Protein AF-A0A7C6B043-F1 (afdb_monomer_lite)

Structure (mmCIF, N/CA/C/O backbone):
data_AF-A0A7C6B043-F1
#
_entry.id   AF-A0A7C6B043-F1
#
loop_
_atom_site.group_PDB
_atom_site.id
_atom_site.type_symbol
_atom_site.label_atom_id
_atom_site.label_alt_id
_atom_site.label_comp_id
_atom_site.label_asym_id
_atom_site.label_entity_id
_atom_site.label_seq_id
_ato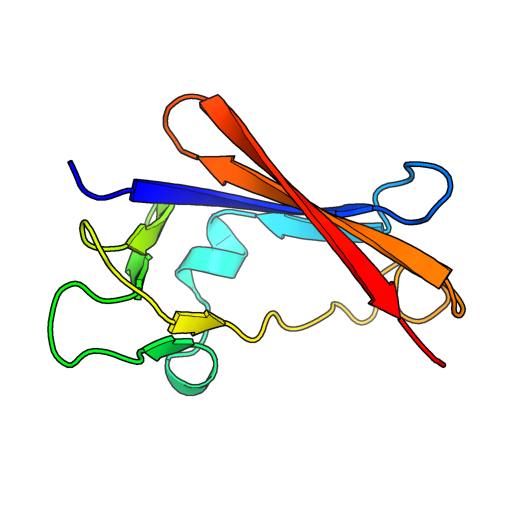m_site.pdbx_PDB_ins_code
_atom_site.Cartn_x
_atom_site.Cartn_y
_atom_site.Cartn_z
_atom_site.occupancy
_atom_site.B_iso_or_equiv
_atom_site.auth_seq_id
_atom_site.auth_comp_id
_atom_site.auth_asym_id
_atom_site.auth_atom_id
_atom_site.pdbx_PDB_model_num
ATOM 1 N N . VAL A 1 1 ? -0.727 3.275 18.789 1.00 60.19 1 VAL A N 1
ATOM 2 C CA . VAL A 1 1 ? -1.646 4.020 17.893 1.00 60.19 1 VAL A CA 1
ATOM 3 C C . VAL A 1 1 ? -1.816 3.197 16.624 1.00 60.19 1 VAL A C 1
ATOM 5 O O . VAL A 1 1 ? -0.810 2.634 16.198 1.00 60.19 1 VAL A O 1
ATOM 8 N N . PRO A 1 2 ? -3.033 3.058 16.071 1.00 72.25 2 PRO A N 1
ATOM 9 C CA . PRO A 1 2 ? -3.252 2.404 14.780 1.00 72.25 2 PRO A CA 1
ATOM 10 C C . PRO A 1 2 ? -2.344 2.996 13.697 1.00 72.25 2 PRO A C 1
ATOM 12 O O . PRO A 1 2 ? -2.099 4.205 13.686 1.00 72.25 2 PRO A O 1
ATOM 15 N N . ALA A 1 3 ? -1.830 2.155 12.804 1.00 85.25 3 ALA A N 1
ATOM 16 C CA . ALA A 1 3 ? -1.044 2.626 11.671 1.00 85.25 3 ALA A CA 1
ATOM 17 C C . ALA A 1 3 ? -1.989 3.102 10.562 1.00 85.25 3 ALA A C 1
ATOM 19 O O . ALA A 1 3 ? -2.982 2.435 10.282 1.00 85.25 3 ALA A O 1
ATOM 20 N N . HIS A 1 4 ? -1.665 4.228 9.926 1.00 94.75 4 HIS A N 1
ATOM 21 C CA . HIS A 1 4 ? -2.346 4.680 8.713 1.00 94.75 4 HIS A CA 1
ATOM 22 C C . HIS A 1 4 ? -1.360 4.642 7.556 1.00 94.75 4 HIS A C 1
ATOM 24 O O . HIS A 1 4 ? -0.300 5.267 7.638 1.00 94.75 4 HIS A O 1
ATOM 30 N N . ILE A 1 5 ? -1.711 3.905 6.508 1.00 95.75 5 ILE A N 1
ATOM 31 C CA . ILE A 1 5 ? -0.990 3.830 5.241 1.00 95.75 5 ILE A CA 1
ATOM 32 C C . ILE A 1 5 ? -1.672 4.800 4.284 1.00 95.75 5 ILE A C 1
ATOM 34 O O . ILE A 1 5 ? -2.861 4.656 4.006 1.00 95.75 5 ILE A O 1
ATOM 38 N N . ILE A 1 6 ? -0.907 5.774 3.796 1.00 97.19 6 ILE A N 1
ATOM 39 C CA . ILE A 1 6 ? -1.418 6.884 2.980 1.00 97.19 6 ILE A CA 1
ATOM 40 C C . ILE A 1 6 ? -0.932 6.840 1.532 1.00 97.19 6 ILE A C 1
ATOM 42 O O . ILE A 1 6 ? -1.422 7.581 0.685 1.00 97.19 6 ILE A O 1
ATOM 46 N N . SER A 1 7 ? 0.061 5.999 1.238 1.00 97.50 7 SER A N 1
ATOM 47 C CA . SER A 1 7 ? 0.490 5.716 -0.127 1.00 97.50 7 SER A CA 1
ATOM 48 C C . SER A 1 7 ? 1.234 4.387 -0.181 1.00 97.50 7 SER A C 1
ATOM 50 O O . SER A 1 7 ? 2.033 4.077 0.705 1.00 97.50 7 SER A O 1
ATOM 52 N N . VAL A 1 8 ? 0.992 3.627 -1.244 1.00 97.62 8 VAL A N 1
ATOM 53 C CA . VAL A 1 8 ? 1.806 2.482 -1.645 1.00 97.62 8 VAL A CA 1
ATOM 54 C C . VAL A 1 8 ? 2.338 2.752 -3.049 1.00 97.62 8 VAL A C 1
ATOM 56 O O . VAL A 1 8 ? 1.611 3.246 -3.907 1.00 97.62 8 VAL A O 1
ATOM 59 N N . ARG A 1 9 ? 3.614 2.466 -3.294 1.00 97.50 9 ARG A N 1
ATOM 60 C CA . ARG A 1 9 ? 4.254 2.635 -4.603 1.00 97.50 9 ARG A CA 1
ATOM 61 C C . ARG A 1 9 ? 4.959 1.354 -4.992 1.00 97.50 9 ARG A C 1
ATOM 63 O O . ARG A 1 9 ? 5.637 0.761 -4.157 1.00 97.50 9 ARG A O 1
ATOM 70 N N . LEU A 1 10 ? 4.842 0.969 -6.254 1.00 96.56 10 LEU A N 1
ATOM 71 C CA . LEU A 1 10 ? 5.624 -0.115 -6.830 1.00 96.56 10 LEU A CA 1
ATOM 72 C C . LEU A 1 10 ? 6.742 0.480 -7.679 1.00 96.56 10 LEU A C 1
ATOM 74 O O . LEU A 1 10 ? 6.492 1.289 -8.575 1.00 96.56 10 LEU A O 1
ATOM 78 N N . LEU A 1 11 ? 7.977 0.090 -7.387 1.00 96.00 11 LEU A N 1
ATOM 79 C CA . LEU A 1 11 ? 9.163 0.483 -8.132 1.00 96.00 11 LEU A CA 1
ATOM 80 C C . LEU A 1 11 ? 9.720 -0.741 -8.852 1.00 96.00 11 LEU A C 1
ATOM 82 O O . LEU A 1 11 ? 9.788 -1.821 -8.265 1.00 96.00 11 LEU A O 1
ATOM 86 N N . ASN A 1 12 ? 10.135 -0.572 -10.105 1.00 93.88 12 ASN A N 1
ATOM 87 C CA . ASN A 1 12 ? 10.864 -1.610 -10.831 1.00 93.88 12 ASN A CA 1
ATOM 88 C C . ASN A 1 12 ? 12.350 -1.651 -10.426 1.00 93.88 12 ASN A C 1
ATOM 90 O O . ASN A 1 12 ? 12.822 -0.832 -9.634 1.00 93.88 12 ASN A O 1
ATOM 94 N N . TYR A 1 13 ? 13.108 -2.570 -11.026 1.00 90.50 13 TYR A N 1
ATOM 95 C CA . TYR A 1 13 ? 14.540 -2.756 -10.767 1.00 90.50 13 TYR A CA 1
ATOM 96 C C . TYR A 1 13 ? 15.404 -1.505 -11.009 1.00 90.50 13 TYR A C 1
ATOM 98 O O . TYR A 1 13 ? 16.474 -1.373 -10.420 1.00 90.50 13 TYR A O 1
ATOM 106 N N . ALA A 1 14 ? 14.950 -0.576 -11.857 1.00 91.25 14 ALA A N 1
ATOM 107 C CA . ALA A 1 14 ? 15.637 0.684 -12.135 1.00 91.25 14 ALA A CA 1
ATOM 108 C C . ALA A 1 14 ? 15.290 1.791 -11.119 1.00 91.25 14 ALA A C 1
ATOM 110 O O . ALA A 1 14 ? 15.719 2.932 -11.281 1.00 91.25 14 ALA A O 1
ATOM 111 N N . GLY A 1 15 ? 14.474 1.490 -10.101 1.00 92.69 15 GLY A N 1
ATOM 112 C CA . GLY A 1 15 ? 13.965 2.471 -9.142 1.00 92.69 15 GLY A CA 1
ATOM 113 C C . GLY A 1 15 ? 12.886 3.392 -9.720 1.00 92.69 15 GLY A C 1
ATOM 114 O O . GLY A 1 15 ? 12.494 4.364 -9.075 1.00 92.69 15 GLY A O 1
ATOM 115 N N . LYS A 1 16 ? 12.380 3.108 -10.928 1.00 93.94 16 LYS A N 1
ATOM 116 C CA . LYS A 1 16 ? 11.284 3.870 -11.530 1.00 93.94 16 LYS A CA 1
ATOM 117 C C . LYS A 1 16 ? 9.972 3.446 -10.880 1.00 93.94 16 LYS A C 1
ATOM 119 O O . LYS A 1 16 ? 9.663 2.258 -10.836 1.00 93.94 16 LYS A O 1
ATOM 124 N N . VAL A 1 17 ? 9.179 4.420 -10.438 1.00 95.50 17 VAL A N 1
ATOM 125 C CA . VAL A 1 17 ? 7.797 4.184 -10.004 1.00 95.50 17 VAL A CA 1
ATOM 126 C C . VAL A 1 17 ? 6.976 3.736 -11.212 1.00 95.50 17 VAL A C 1
ATOM 128 O O . VAL A 1 17 ? 6.886 4.456 -12.209 1.00 95.50 17 VAL A O 1
ATOM 131 N N . VAL A 1 18 ? 6.415 2.535 -11.127 1.00 95.19 18 VAL A N 1
ATOM 132 C CA . VAL A 1 18 ? 5.599 1.923 -12.183 1.00 95.19 18 VAL A CA 1
ATOM 133 C C . VAL A 1 18 ? 4.119 1.854 -11.822 1.00 95.19 18 VAL A C 1
ATOM 135 O O . VAL A 1 18 ? 3.303 1.767 -12.730 1.00 95.19 18 VAL A O 1
ATOM 138 N N . GLU A 1 19 ? 3.782 1.945 -10.533 1.00 95.88 19 GLU A N 1
ATOM 139 C CA . GLU A 1 19 ? 2.407 2.018 -10.033 1.00 95.88 19 GLU A CA 1
ATOM 140 C C . GLU A 1 19 ? 2.353 2.812 -8.720 1.00 95.88 19 GLU A C 1
ATOM 142 O O . GLU A 1 19 ? 3.302 2.782 -7.923 1.00 95.88 19 GLU A O 1
ATOM 147 N N . VAL A 1 20 ? 1.241 3.514 -8.491 1.00 96.75 20 VAL A N 1
ATOM 148 C CA . VAL A 1 20 ? 0.965 4.246 -7.252 1.00 96.75 20 VAL A CA 1
ATOM 149 C C . VAL A 1 20 ? -0.478 4.010 -6.827 1.00 96.75 20 VAL A C 1
ATOM 151 O O . VAL A 1 20 ? -1.407 4.272 -7.580 1.00 96.75 20 VAL A O 1
ATOM 154 N N . TRP A 1 21 ? -0.643 3.614 -5.568 1.00 97.12 21 TRP A N 1
ATOM 155 C CA . TRP A 1 21 ? -1.914 3.644 -4.858 1.00 97.12 21 TRP A CA 1
ATOM 156 C C . TRP A 1 21 ? -1.864 4.763 -3.825 1.00 97.12 21 TRP A C 1
ATOM 158 O O . TRP A 1 21 ? -1.176 4.655 -2.804 1.00 97.12 21 TRP A O 1
ATOM 168 N N . ASP A 1 22 ? -2.535 5.872 -4.110 1.00 96.00 22 ASP A N 1
ATOM 169 C CA . ASP A 1 22 ? -2.639 6.996 -3.184 1.00 96.00 22 ASP A CA 1
ATOM 170 C C . ASP A 1 22 ? -3.704 6.758 -2.096 1.00 96.00 22 ASP A C 1
ATOM 172 O O . ASP A 1 22 ? -4.467 5.790 -2.128 1.00 96.00 22 ASP A O 1
ATOM 176 N N . GLY A 1 23 ? -3.768 7.649 -1.103 1.00 95.50 23 GLY A N 1
ATOM 177 C CA . GLY A 1 23 ? -4.735 7.548 -0.008 1.00 95.50 23 GLY A CA 1
ATOM 178 C C . GLY A 1 23 ? -6.193 7.526 -0.480 1.00 95.50 23 GLY A C 1
ATOM 179 O O . GLY A 1 23 ? -7.034 6.888 0.152 1.00 95.50 23 GLY A O 1
ATOM 180 N N . LYS A 1 24 ? -6.514 8.143 -1.625 1.00 95.19 24 LYS A N 1
ATOM 181 C CA . LYS A 1 24 ? -7.865 8.103 -2.193 1.00 95.19 24 LYS A CA 1
ATOM 182 C C . LYS A 1 24 ? -8.176 6.713 -2.746 1.00 95.19 24 LYS A C 1
ATOM 184 O O . LYS A 1 24 ? -9.233 6.173 -2.446 1.00 95.19 24 LYS A O 1
ATOM 189 N N . GLN A 1 25 ? -7.275 6.106 -3.509 1.00 95.94 25 GLN A N 1
ATOM 190 C CA . GLN A 1 25 ? -7.467 4.746 -4.020 1.00 95.94 25 GLN A CA 1
ATOM 191 C C . GLN A 1 25 ? -7.531 3.729 -2.874 1.00 95.94 25 GLN A C 1
ATOM 193 O O . GLN A 1 25 ? -8.413 2.875 -2.846 1.00 95.94 25 GLN A O 1
ATOM 198 N N . LEU A 1 26 ? -6.643 3.865 -1.888 1.00 97.25 26 LEU A N 1
ATOM 199 C CA . LEU A 1 26 ? -6.581 2.986 -0.721 1.00 97.25 26 LEU A CA 1
ATOM 200 C C . LEU A 1 26 ? -7.830 3.086 0.174 1.00 97.25 26 LEU A C 1
ATOM 202 O O . LEU A 1 26 ? -8.301 2.071 0.681 1.00 97.25 26 LEU A O 1
ATOM 206 N N . SER A 1 27 ? -8.395 4.285 0.343 1.00 97.06 27 SER A N 1
ATOM 207 C CA . SER A 1 27 ? -9.621 4.512 1.132 1.00 97.06 27 SER A CA 1
ATOM 208 C C . SER A 1 27 ? -10.896 4.000 0.459 1.00 97.06 27 SER A C 1
ATOM 210 O O . SER A 1 27 ? -11.914 3.832 1.129 1.00 97.06 27 SER A O 1
ATOM 212 N N . HIS A 1 28 ? -10.838 3.716 -0.843 1.00 96.44 28 HIS A N 1
ATOM 213 C CA . HIS A 1 28 ? -11.940 3.151 -1.624 1.00 96.44 28 HIS A CA 1
ATOM 214 C C . HIS A 1 28 ? -11.687 1.691 -2.020 1.00 96.44 28 HIS A C 1
ATOM 216 O O . HIS A 1 28 ? -12.405 1.150 -2.861 1.00 96.44 28 HIS A O 1
ATOM 222 N N . LEU A 1 29 ? -10.674 1.045 -1.432 1.00 96.62 29 LEU A N 1
ATOM 223 C CA . LEU A 1 29 ? -10.359 -0.343 -1.734 1.00 96.62 29 LEU A CA 1
ATOM 224 C C . LEU A 1 29 ? -11.548 -1.247 -1.341 1.00 96.62 29 LEU A C 1
ATOM 226 O O . LEU A 1 29 ? -12.011 -1.161 -0.198 1.00 96.62 29 LEU A O 1
ATOM 230 N N . PRO A 1 30 ? -12.054 -2.108 -2.248 1.00 95.12 30 PRO A N 1
ATOM 231 C CA . PRO A 1 30 ? -13.151 -3.017 -1.929 1.00 95.12 30 PRO A CA 1
ATOM 232 C C . PRO A 1 30 ? -12.810 -3.925 -0.745 1.00 95.12 30 PRO A C 1
ATOM 234 O O . PRO A 1 30 ? -11.661 -4.326 -0.569 1.00 95.12 30 PRO A O 1
ATOM 237 N N . ALA A 1 31 ? -13.810 -4.289 0.060 1.00 89.88 31 ALA A N 1
ATOM 238 C CA . ALA A 1 31 ? -13.587 -5.146 1.227 1.00 89.88 31 ALA A CA 1
ATOM 239 C C . ALA A 1 31 ? -12.995 -6.517 0.845 1.00 89.88 31 ALA A C 1
ATOM 241 O O . ALA A 1 31 ? -12.132 -7.025 1.557 1.00 89.88 31 ALA A O 1
ATOM 242 N N . ASP A 1 32 ? -13.389 -7.062 -0.309 1.00 95.38 32 ASP A N 1
ATOM 243 C CA . ASP A 1 32 ? -12.908 -8.352 -0.825 1.00 95.38 32 ASP A CA 1
ATOM 244 C C . ASP A 1 32 ? -11.414 -8.338 -1.191 1.00 95.38 32 ASP A C 1
ATOM 246 O O . ASP A 1 32 ? -10.777 -9.385 -1.287 1.00 95.38 32 ASP A O 1
ATOM 250 N N . ASN A 1 33 ? -10.824 -7.150 -1.338 1.00 97.12 33 ASN A N 1
ATOM 251 C CA . ASN A 1 33 ? -9.395 -6.971 -1.566 1.00 97.12 33 ASN A CA 1
ATOM 252 C C . ASN A 1 33 ? -8.579 -6.962 -0.263 1.00 97.12 33 ASN A C 1
ATOM 254 O O . ASN A 1 33 ? -7.357 -6.842 -0.322 1.00 97.12 33 ASN A O 1
ATOM 258 N N . ILE A 1 34 ? -9.214 -7.059 0.909 1.00 97.44 34 ILE A N 1
ATOM 259 C CA . ILE A 1 34 ? -8.540 -7.058 2.210 1.00 97.44 34 ILE A CA 1
ATOM 260 C C . ILE A 1 34 ? -8.929 -8.322 2.974 1.00 97.44 34 ILE A C 1
ATOM 262 O O . ILE A 1 34 ? -9.959 -8.388 3.648 1.00 97.44 34 ILE A O 1
ATOM 266 N N . HIS A 1 35 ? -8.051 -9.318 2.934 1.00 97.56 35 HIS A N 1
ATOM 267 C CA . HIS A 1 35 ? -8.205 -10.537 3.710 1.00 97.56 35 HIS A CA 1
ATOM 268 C C . HIS A 1 35 ? -7.455 -10.410 5.035 1.00 97.56 35 HIS A C 1
ATOM 270 O O . HIS A 1 35 ? -6.231 -10.460 5.070 1.00 97.56 35 HIS A O 1
ATOM 276 N N . ASN A 1 36 ? -8.187 -10.206 6.129 1.00 97.12 36 ASN A N 1
ATOM 277 C CA . ASN A 1 36 ? -7.598 -10.125 7.464 1.00 97.12 36 ASN A CA 1
ATOM 278 C C . ASN A 1 36 ? -7.403 -11.517 8.062 1.00 97.12 36 ASN A C 1
ATOM 280 O O . ASN A 1 36 ? -8.375 -12.258 8.199 1.00 97.12 36 ASN A O 1
ATOM 284 N N . ASP A 1 37 ? -6.189 -11.803 8.525 1.00 96.62 37 ASP A N 1
ATOM 285 C CA . ASP A 1 37 ? -5.844 -13.102 9.114 1.00 96.62 37 ASP A CA 1
ATOM 286 C C . ASP A 1 37 ? -6.423 -13.250 10.533 1.00 96.62 37 ASP A C 1
ATOM 288 O O . ASP A 1 37 ? -6.634 -14.356 11.031 1.00 96.62 37 ASP A O 1
ATOM 292 N N . TYR A 1 38 ? -6.714 -12.121 11.193 1.00 93.31 38 TYR A N 1
ATOM 293 C CA . TYR A 1 38 ? -7.262 -12.070 12.547 1.00 93.31 38 TYR A CA 1
ATOM 294 C C . TYR A 1 38 ? -8.655 -11.429 12.603 1.00 93.31 38 TYR A C 1
ATOM 296 O O . TYR A 1 38 ? -8.989 -10.478 11.890 1.00 93.31 38 TYR A O 1
ATOM 304 N N . ALA A 1 39 ? -9.485 -11.920 13.530 1.00 89.19 39 ALA A N 1
ATOM 305 C CA . ALA A 1 39 ? -10.836 -11.403 13.762 1.00 89.19 39 ALA A CA 1
ATOM 306 C C . ALA A 1 39 ? -10.860 -10.019 14.447 1.00 89.19 39 ALA A C 1
ATOM 308 O O . ALA A 1 39 ? -11.876 -9.324 14.399 1.00 89.19 39 ALA A O 1
ATOM 309 N N . TYR A 1 40 ? -9.746 -9.606 15.047 1.00 87.31 40 TYR A N 1
ATOM 310 C CA . TYR A 1 40 ? -9.546 -8.339 15.750 1.00 87.31 40 TYR A CA 1
ATOM 311 C C . TYR A 1 40 ? -8.325 -7.608 15.183 1.00 87.31 40 TYR A C 1
ATOM 313 O O . TYR A 1 40 ? -7.516 -8.217 14.495 1.00 87.31 40 TYR A O 1
ATOM 321 N N . GLN A 1 41 ? -8.185 -6.309 15.484 1.00 91.19 41 GLN A N 1
ATOM 322 C CA . GLN A 1 41 ? -7.079 -5.469 14.993 1.00 91.19 41 GLN A CA 1
ATOM 323 C C . GLN A 1 41 ? -6.901 -5.602 13.471 1.00 91.19 41 GLN A C 1
ATOM 325 O O . GLN A 1 41 ? -5.907 -6.125 12.992 1.00 91.19 41 GLN A O 1
ATOM 330 N N . LYS A 1 42 ? -7.905 -5.164 12.707 1.00 94.06 42 LYS A N 1
ATOM 331 C CA . LYS A 1 42 ? -7.976 -5.383 11.256 1.00 94.06 42 LYS A CA 1
ATOM 332 C C . LYS A 1 42 ? -7.378 -4.239 10.442 1.00 94.06 42 LYS A C 1
ATOM 334 O O . LYS A 1 42 ? -7.377 -3.087 10.881 1.00 94.06 42 LYS A O 1
ATOM 339 N N . PHE A 1 43 ? -6.947 -4.575 9.233 1.00 96.12 43 PHE A N 1
ATOM 340 C CA . PHE A 1 43 ? -6.851 -3.669 8.101 1.00 96.12 43 PHE A CA 1
ATOM 341 C C . PHE A 1 43 ? -8.251 -3.336 7.589 1.00 96.12 43 PHE A C 1
ATOM 343 O O . PHE A 1 43 ? -9.093 -4.222 7.421 1.00 96.12 43 PHE A O 1
ATOM 350 N N . ALA A 1 44 ? -8.497 -2.056 7.341 1.00 95.81 44 ALA A N 1
ATOM 351 C CA . ALA A 1 44 ? -9.722 -1.575 6.722 1.00 95.81 44 ALA A CA 1
ATOM 352 C C . ALA A 1 44 ? -9.460 -0.251 5.996 1.00 95.81 44 ALA A C 1
ATOM 354 O O . ALA A 1 44 ? -8.541 0.479 6.387 1.00 95.81 44 ALA A O 1
ATOM 355 N N . PRO A 1 45 ? -10.289 0.107 5.005 1.00 96.38 45 PRO A N 1
ATOM 356 C CA . PRO A 1 45 ? -10.276 1.449 4.456 1.00 96.38 45 PRO A CA 1
ATOM 357 C C . PRO A 1 45 ? -10.589 2.488 5.542 1.00 96.38 45 PRO A C 1
ATOM 359 O O . PRO A 1 45 ? -11.393 2.267 6.457 1.00 96.38 45 PRO A O 1
ATOM 362 N N . GLU A 1 46 ? -9.907 3.620 5.460 1.00 93.94 46 GLU A N 1
ATOM 363 C CA . GLU A 1 46 ? -10.114 4.812 6.268 1.00 93.94 46 GLU A CA 1
ATOM 364 C C . GLU A 1 46 ? -10.494 5.944 5.301 1.00 93.94 46 GLU A C 1
ATOM 366 O O . GLU A 1 46 ? -9.675 6.262 4.436 1.00 93.94 46 GLU A O 1
ATOM 371 N N . PRO A 1 47 ? -11.709 6.523 5.397 1.00 90.44 47 PRO A N 1
ATOM 372 C CA . PRO A 1 47 ? -12.273 7.397 4.364 1.00 90.44 47 PRO A CA 1
ATOM 373 C C . PRO A 1 47 ? -11.421 8.592 3.922 1.00 90.44 47 PRO A C 1
ATOM 375 O O . PRO A 1 47 ? -11.628 9.098 2.823 1.00 90.44 47 PRO A O 1
ATOM 378 N N . ILE A 1 48 ? -10.508 9.076 4.765 1.00 87.50 48 ILE A N 1
ATOM 379 C CA . ILE A 1 48 ? -9.727 10.288 4.498 1.00 87.50 48 ILE A CA 1
ATOM 380 C C . ILE A 1 48 ? -8.280 9.938 4.156 1.00 87.50 48 ILE A C 1
ATOM 382 O O . ILE A 1 48 ? -7.671 10.583 3.303 1.00 87.50 48 ILE A O 1
ATOM 386 N N . LEU A 1 49 ? -7.709 8.941 4.831 1.00 91.62 49 LEU A N 1
ATOM 387 C CA . LEU A 1 49 ? -6.263 8.739 4.837 1.00 91.62 49 LEU A CA 1
ATOM 388 C C . LEU A 1 49 ? -5.785 7.613 3.917 1.00 91.62 49 LEU A C 1
ATOM 390 O O . LEU A 1 49 ? -4.687 7.723 3.377 1.00 91.62 49 LEU A O 1
ATOM 394 N N . GLY A 1 50 ? -6.560 6.543 3.732 1.00 96.06 50 GLY A N 1
ATOM 395 C CA . GLY A 1 50 ? -6.113 5.359 2.992 1.00 96.06 50 GLY A CA 1
ATOM 396 C C . GLY A 1 50 ? -6.508 4.066 3.688 1.00 96.06 50 GLY A C 1
ATOM 397 O O . GLY A 1 50 ? -7.692 3.779 3.814 1.00 96.06 50 GLY A O 1
ATOM 398 N N . LEU A 1 51 ? -5.532 3.281 4.155 1.00 96.62 51 LEU A N 1
ATOM 399 C CA . LEU A 1 51 ? -5.791 2.097 4.984 1.00 96.62 51 LEU A CA 1
ATOM 400 C C . LEU A 1 51 ? -5.415 2.376 6.437 1.00 96.62 51 LEU A C 1
ATOM 402 O O . LEU A 1 51 ? -4.339 2.904 6.717 1.00 96.62 51 LEU A O 1
ATOM 406 N N . LYS A 1 52 ? -6.261 1.950 7.371 1.00 95.50 52 LYS A N 1
ATOM 407 C CA . LYS A 1 52 ? -5.912 1.844 8.791 1.00 95.50 52 LYS A CA 1
ATOM 408 C C . LYS A 1 52 ? -5.642 0.392 9.149 1.00 95.50 52 LYS A C 1
ATOM 410 O O . LYS A 1 52 ? -6.308 -0.499 8.630 1.00 95.50 52 LYS A O 1
ATOM 415 N N . ALA A 1 53 ? -4.719 0.165 10.074 1.00 93.31 53 ALA A N 1
ATOM 416 C CA . ALA A 1 53 ? -4.438 -1.146 10.638 1.00 93.31 53 ALA A CA 1
ATOM 417 C C . ALA A 1 53 ? -4.343 -1.068 12.164 1.00 93.31 53 ALA A C 1
ATOM 419 O O . ALA A 1 53 ? -3.696 -0.173 12.724 1.00 93.31 53 ALA A O 1
ATOM 420 N N . GLY A 1 54 ? -4.989 -2.020 12.838 1.00 91.56 54 GLY A N 1
ATOM 421 C CA . GLY A 1 54 ? -4.819 -2.228 14.273 1.00 91.56 54 GLY A CA 1
ATOM 422 C C . GLY A 1 54 ? -3.378 -2.599 14.646 1.00 91.56 54 GLY A C 1
ATOM 423 O O . GLY A 1 54 ? -2.593 -3.053 13.815 1.00 91.56 54 GLY A O 1
ATOM 424 N N . VAL A 1 55 ? -3.000 -2.404 15.910 1.00 89.56 55 VAL A N 1
ATOM 425 C CA . VAL A 1 55 ? -1.668 -2.828 16.378 1.00 89.56 55 VAL A CA 1
ATOM 426 C C . VAL A 1 55 ? -1.617 -4.356 16.390 1.00 89.56 55 VAL A C 1
ATOM 428 O O . VAL A 1 55 ? -2.495 -4.987 16.972 1.00 89.56 55 VAL A O 1
ATOM 431 N N . GLY A 1 56 ? -0.594 -4.939 15.759 1.00 89.69 56 GLY A N 1
ATOM 432 C CA . GLY A 1 56 ? -0.463 -6.395 15.618 1.00 89.69 56 GLY A CA 1
ATOM 433 C C . GLY A 1 56 ? -1.363 -7.009 14.539 1.00 89.69 56 GLY A C 1
ATOM 434 O O . GLY A 1 56 ? -1.495 -8.227 14.494 1.00 89.69 56 GLY A O 1
ATOM 435 N N . ALA A 1 57 ? -1.984 -6.185 13.689 1.00 93.44 57 ALA A N 1
ATOM 436 C CA . ALA A 1 57 ? -2.756 -6.645 12.542 1.00 93.44 57 ALA A CA 1
ATOM 437 C C . ALA A 1 57 ? -1.888 -7.426 11.544 1.00 93.44 57 ALA A C 1
ATOM 439 O O . ALA A 1 57 ? -0.763 -7.016 11.249 1.00 93.44 57 ALA A O 1
ATOM 440 N N . ALA A 1 58 ? -2.459 -8.474 10.954 1.00 94.44 58 ALA A N 1
ATOM 441 C CA . ALA A 1 58 ? -1.926 -9.159 9.783 1.00 94.44 58 ALA A CA 1
ATOM 442 C C . ALA A 1 58 ? -3.054 -9.344 8.761 1.00 94.44 58 ALA A C 1
ATOM 444 O O . ALA A 1 58 ? -4.198 -9.632 9.130 1.00 94.44 58 ALA A O 1
ATOM 445 N N . ALA A 1 59 ? -2.743 -9.091 7.495 1.00 95.31 59 ALA A N 1
ATOM 446 C CA . ALA A 1 59 ? -3.682 -9.220 6.395 1.00 95.31 59 ALA A CA 1
ATOM 447 C C . ALA A 1 59 ? -2.939 -9.400 5.073 1.00 95.31 59 ALA A C 1
ATOM 449 O O . ALA A 1 59 ? -1.840 -8.871 4.885 1.00 95.31 59 ALA A O 1
ATOM 450 N N . THR A 1 60 ? -3.609 -10.049 4.128 1.00 96.50 60 THR A N 1
ATOM 451 C CA . THR A 1 60 ? -3.271 -9.997 2.708 1.00 96.50 60 THR A CA 1
ATOM 452 C C . THR A 1 60 ? -4.114 -8.917 2.035 1.00 96.50 60 THR A C 1
ATOM 454 O O . THR A 1 60 ? -5.339 -8.908 2.156 1.00 96.50 60 THR A O 1
ATOM 457 N N . VAL A 1 61 ? -3.461 -7.987 1.332 1.00 95.69 61 VAL A N 1
ATOM 458 C CA . VAL A 1 61 ? -4.125 -6.886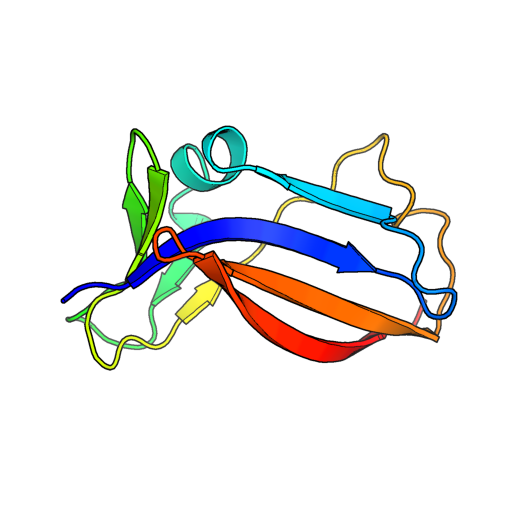 0.620 1.00 95.69 61 VAL A CA 1
ATOM 459 C C . VAL A 1 61 ? -3.856 -7.015 -0.874 1.00 95.69 61 VAL A C 1
ATOM 461 O O . VAL A 1 61 ? -2.708 -6.968 -1.309 1.00 95.69 61 VAL A O 1
ATOM 464 N N . HIS A 1 62 ? -4.917 -7.150 -1.663 1.00 96.31 62 HIS A N 1
ATOM 465 C CA . HIS A 1 62 ? -4.855 -7.152 -3.119 1.00 96.31 62 HIS A CA 1
ATOM 466 C C . HIS A 1 62 ? -5.017 -5.726 -3.639 1.00 96.31 62 HIS A C 1
ATOM 468 O O . HIS A 1 62 ? -6.064 -5.105 -3.466 1.00 96.31 62 HIS A O 1
ATOM 474 N N . LEU A 1 63 ? -3.992 -5.201 -4.301 1.00 95.06 63 LEU A N 1
ATOM 475 C CA . LEU A 1 63 ? -4.013 -3.854 -4.861 1.00 95.06 63 LEU A CA 1
ATOM 476 C C . LEU A 1 63 ? -4.322 -3.922 -6.368 1.00 95.06 63 LEU A C 1
ATOM 478 O O . LEU A 1 63 ? -3.534 -4.511 -7.108 1.00 95.06 63 LEU A O 1
ATOM 482 N N . PRO A 1 64 ? -5.449 -3.354 -6.842 1.00 93.38 64 PRO A N 1
ATOM 483 C CA . PRO A 1 64 ? -5.784 -3.337 -8.263 1.00 93.38 64 PRO A CA 1
ATOM 484 C C . PRO A 1 64 ? -4.766 -2.517 -9.051 1.00 93.38 64 PRO A C 1
ATOM 486 O O . PRO A 1 64 ? -4.517 -1.362 -8.717 1.00 93.38 64 PRO A O 1
ATOM 489 N N . VAL A 1 65 ? -4.192 -3.094 -10.099 1.00 91.56 65 VAL A N 1
ATOM 490 C CA . VAL A 1 65 ? -3.267 -2.390 -10.995 1.00 91.56 65 VAL A CA 1
ATOM 491 C C . VAL A 1 65 ? -4.071 -1.542 -11.982 1.00 91.56 65 VAL A C 1
ATOM 493 O O . VAL A 1 65 ? -5.114 -1.984 -12.458 1.00 91.56 65 VAL A O 1
ATOM 496 N N . SER A 1 66 ? -3.602 -0.329 -12.285 1.00 88.00 66 SER A N 1
ATOM 497 C CA . SER A 1 66 ? -4.233 0.521 -13.300 1.00 88.00 66 SER A CA 1
ATOM 498 C C . SER A 1 66 ? -3.943 0.010 -14.717 1.00 88.00 66 SER A C 1
ATOM 500 O O . SER A 1 66 ? -2.827 -0.409 -15.015 1.00 88.00 66 SER A O 1
ATOM 502 N N . ASP A 1 67 ? -4.884 0.147 -15.650 1.00 84.12 67 ASP A N 1
ATOM 503 C CA . ASP A 1 67 ? -4.630 -0.155 -17.071 1.00 84.12 67 ASP A CA 1
ATOM 504 C C . ASP A 1 67 ? -3.553 0.759 -17.681 1.00 84.12 67 ASP A C 1
ATOM 506 O O . ASP A 1 67 ? -2.846 0.385 -18.614 1.00 84.12 67 ASP A O 1
ATOM 510 N N . SER A 1 68 ? -3.389 1.966 -17.130 1.00 81.25 68 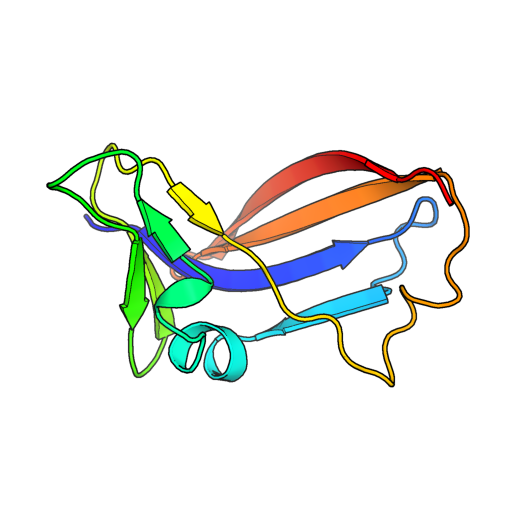SER A N 1
ATOM 511 C CA . SER A 1 68 ? -2.346 2.919 -17.526 1.00 81.25 68 SER A CA 1
ATOM 512 C C . SER A 1 68 ? -1.014 2.697 -16.798 1.00 81.25 68 SER A C 1
ATOM 514 O O . SER A 1 68 ? -0.124 3.549 -16.865 1.00 81.25 68 SER A O 1
ATOM 516 N N . SER A 1 69 ? -0.903 1.618 -16.026 1.00 84.50 69 SER A N 1
ATOM 517 C CA . SER A 1 69 ? 0.255 1.329 -15.192 1.00 84.50 69 SER A CA 1
ATOM 518 C C . SER A 1 69 ? 1.487 1.014 -16.027 1.00 84.50 69 SER A C 1
ATOM 520 O O . SER A 1 69 ? 1.436 0.247 -16.989 1.00 84.50 69 SER A O 1
ATOM 522 N N . GLY A 1 70 ? 2.641 1.526 -15.598 1.00 82.69 70 GLY A N 1
ATOM 523 C CA . GLY A 1 70 ? 3.927 1.091 -16.142 1.00 82.69 70 GLY A CA 1
ATOM 524 C C . GLY A 1 70 ? 4.282 -0.344 -15.740 1.00 82.69 70 GLY A C 1
ATOM 525 O O . GLY A 1 70 ? 5.272 -0.878 -16.238 1.00 82.69 70 GLY A O 1
ATOM 526 N N . PHE A 1 71 ? 3.513 -0.954 -14.829 1.00 87.12 71 PHE A N 1
ATOM 527 C CA . PHE A 1 71 ? 3.748 -2.304 -14.332 1.00 87.12 71 PHE A CA 1
ATOM 528 C C . PHE A 1 71 ? 3.340 -3.389 -15.336 1.00 87.12 71 PHE A C 1
ATOM 530 O O . PHE A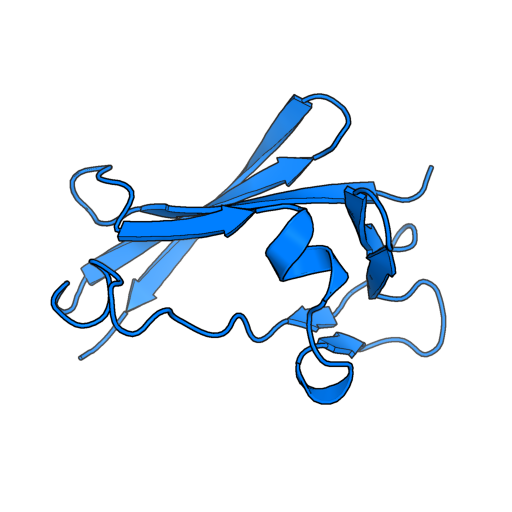 1 71 ? 4.119 -4.312 -15.551 1.00 87.12 71 PHE A O 1
ATOM 537 N N . LEU A 1 72 ? 2.187 -3.259 -16.004 1.00 82.06 72 LEU A N 1
ATOM 538 C CA . LEU A 1 72 ? 1.676 -4.286 -16.931 1.00 82.06 72 LEU A CA 1
ATOM 539 C C . LEU A 1 72 ? 2.596 -4.516 -18.145 1.00 82.06 72 LEU A C 1
ATOM 541 O O . LEU A 1 72 ? 2.617 -5.604 -18.708 1.00 82.06 72 LEU A O 1
ATOM 545 N N . GLY A 1 73 ? 3.389 -3.509 -18.527 1.00 76.44 73 GLY A N 1
ATOM 546 C CA . GLY A 1 73 ? 4.439 -3.626 -19.548 1.00 76.44 73 GLY A CA 1
ATOM 547 C C . GLY A 1 73 ? 5.854 -3.819 -18.985 1.00 76.44 73 GLY A C 1
ATOM 548 O O . GLY A 1 73 ? 6.820 -3.738 -19.739 1.00 76.44 73 GLY A O 1
ATOM 549 N N . GLY A 1 74 ? 5.996 -3.995 -17.667 1.00 72.94 74 GLY A N 1
ATOM 550 C CA . GLY A 1 74 ? 7.258 -3.875 -16.931 1.00 72.94 74 GLY A CA 1
ATOM 551 C C . GLY A 1 74 ? 8.209 -5.073 -17.014 1.00 72.94 74 GLY A C 1
ATOM 552 O O . GLY A 1 74 ? 9.376 -4.921 -16.658 1.00 72.94 74 GLY A O 1
ATOM 553 N N . GLY A 1 75 ? 7.751 -6.216 -17.529 1.00 77.81 75 GLY A N 1
ATOM 554 C CA . GLY A 1 75 ? 8.540 -7.447 -17.613 1.00 77.81 75 GLY A CA 1
ATOM 555 C C . GLY A 1 75 ? 8.811 -8.101 -16.252 1.00 77.81 75 GLY A C 1
ATOM 556 O O . GLY A 1 75 ? 8.457 -7.581 -15.198 1.00 77.81 75 GLY A O 1
ATOM 557 N N . SER A 1 76 ? 9.437 -9.275 -16.274 1.00 87.69 76 SER A N 1
ATOM 558 C CA . SER A 1 76 ? 9.842 -9.994 -15.062 1.00 87.69 76 SER A CA 1
ATOM 559 C C . SER A 1 76 ? 11.034 -9.323 -14.373 1.00 87.69 76 SER A C 1
ATOM 561 O O . SER A 1 76 ? 11.925 -8.802 -15.048 1.00 87.69 76 SER A O 1
ATOM 563 N N . GLY A 1 77 ? 11.129 -9.423 -13.048 1.00 89.62 77 GLY A N 1
ATOM 564 C CA . GLY A 1 77 ? 12.329 -9.015 -12.316 1.00 89.62 77 GLY A CA 1
ATOM 565 C C . GLY A 1 77 ? 12.078 -8.605 -10.868 1.00 89.62 77 GLY A C 1
ATOM 566 O O . GLY A 1 77 ? 10.982 -8.815 -10.341 1.00 89.62 77 GLY A O 1
ATOM 567 N N . PRO A 1 78 ? 13.087 -8.009 -10.205 1.00 94.31 78 PRO A N 1
ATOM 568 C CA . PRO A 1 78 ? 12.921 -7.492 -8.861 1.00 94.31 78 PRO A CA 1
ATOM 569 C C . PRO A 1 78 ? 12.079 -6.219 -8.882 1.00 94.31 78 PRO A C 1
ATOM 571 O O . PRO A 1 78 ? 12.368 -5.262 -9.606 1.00 94.31 78 PRO A O 1
ATOM 574 N N . TYR A 1 79 ? 11.086 -6.191 -8.007 1.00 95.56 79 TYR A N 1
ATOM 575 C CA . TYR A 1 79 ? 10.288 -5.018 -7.701 1.00 95.56 79 TYR A CA 1
ATOM 576 C C . TYR A 1 79 ? 10.383 -4.697 -6.219 1.00 95.56 79 TYR A C 1
ATOM 578 O O . TYR A 1 79 ? 10.583 -5.578 -5.381 1.00 95.56 79 TYR A O 1
ATOM 586 N N . GLN A 1 80 ? 10.215 -3.421 -5.894 1.00 96.88 80 GLN A N 1
ATOM 587 C CA . GLN A 1 80 ? 10.131 -2.949 -4.524 1.00 96.88 80 GLN A CA 1
ATOM 588 C C . GLN A 1 80 ? 8.777 -2.292 -4.287 1.00 96.88 80 GLN A C 1
ATOM 590 O O . GLN A 1 80 ? 8.402 -1.349 -4.981 1.00 96.88 80 GLN A O 1
ATOM 595 N N . LEU A 1 81 ? 8.070 -2.759 -3.263 1.00 96.88 81 LEU A N 1
ATOM 596 C CA . LEU A 1 81 ? 6.880 -2.108 -2.746 1.00 96.88 81 LEU A CA 1
ATOM 597 C C . LEU A 1 81 ? 7.293 -1.151 -1.625 1.00 96.88 81 LEU A C 1
ATOM 599 O O . LEU A 1 81 ? 7.863 -1.575 -0.619 1.00 96.88 81 LEU A O 1
ATOM 603 N N . GLN A 1 82 ? 7.013 0.137 -1.796 1.00 97.88 82 GLN A N 1
ATOM 604 C CA . GLN A 1 82 ? 7.224 1.175 -0.792 1.00 97.88 82 GLN A CA 1
ATOM 605 C C . GLN A 1 82 ? 5.894 1.570 -0.159 1.00 97.88 82 GLN A C 1
ATOM 607 O O . GLN A 1 82 ? 4.937 1.885 -0.859 1.00 97.88 82 GLN A O 1
ATOM 612 N N . ILE A 1 83 ? 5.848 1.585 1.168 1.00 96.94 83 ILE A N 1
ATOM 613 C CA . ILE A 1 83 ? 4.660 1.886 1.966 1.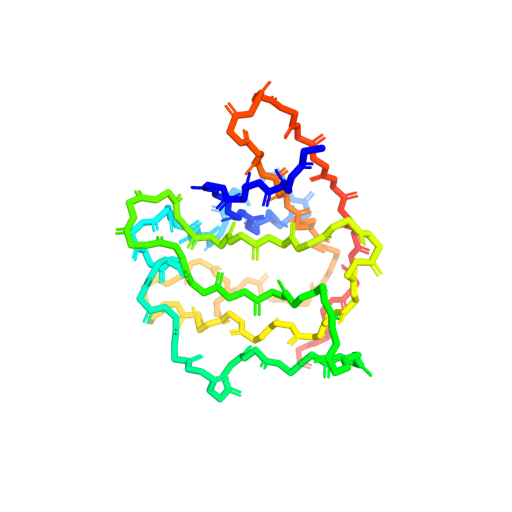00 96.94 83 ILE A CA 1
ATOM 614 C C . ILE A 1 83 ? 4.949 3.140 2.783 1.00 96.94 83 ILE A C 1
ATOM 616 O O . ILE A 1 83 ? 5.841 3.126 3.633 1.00 96.94 83 ILE A O 1
ATOM 620 N N . LEU A 1 84 ? 4.185 4.205 2.554 1.00 96.81 84 LEU A N 1
ATOM 621 C CA . LEU A 1 84 ? 4.261 5.458 3.298 1.00 96.81 84 LEU A CA 1
ATOM 622 C C . LEU A 1 84 ? 3.128 5.533 4.321 1.00 96.81 84 LEU A C 1
ATOM 624 O O . LEU A 1 84 ? 1.952 5.361 3.995 1.00 96.81 84 LEU A O 1
ATOM 628 N N . THR A 1 85 ? 3.490 5.843 5.562 1.00 94.94 85 THR A N 1
ATOM 629 C CA . THR A 1 85 ? 2.534 6.052 6.655 1.00 94.94 85 THR A CA 1
ATOM 630 C C . THR A 1 85 ? 2.285 7.533 6.930 1.00 94.94 85 THR A C 1
ATOM 632 O O . THR A 1 85 ? 3.113 8.377 6.587 1.00 94.94 85 THR A O 1
ATOM 635 N N . ILE A 1 86 ? 1.179 7.854 7.612 1.00 94.38 86 ILE A N 1
ATOM 636 C CA . ILE A 1 86 ? 0.811 9.243 7.959 1.00 94.38 86 ILE A CA 1
ATOM 637 C C . ILE A 1 86 ? 1.875 9.974 8.795 1.00 94.38 86 ILE A C 1
ATOM 639 O O . ILE A 1 86 ? 2.004 11.189 8.712 1.00 94.38 86 ILE A O 1
ATOM 643 N N . ASN A 1 87 ? 2.690 9.234 9.553 1.00 93.19 87 ASN A N 1
ATOM 644 C CA . ASN A 1 87 ? 3.777 9.798 10.359 1.00 93.19 87 ASN A CA 1
ATOM 645 C C . ASN A 1 87 ? 5.060 10.047 9.540 1.00 93.19 87 ASN A C 1
ATOM 647 O O . ASN A 1 87 ? 6.121 10.271 10.116 1.00 93.19 87 ASN A O 1
ATOM 651 N N . GLY A 1 88 ? 5.007 9.918 8.211 1.00 93.69 88 GLY A N 1
ATOM 652 C CA . GLY A 1 88 ? 6.152 10.100 7.315 1.00 93.69 88 GLY A CA 1
ATOM 653 C C . GLY A 1 88 ? 7.117 8.910 7.253 1.00 93.69 88 GLY A C 1
ATOM 654 O O . GLY A 1 88 ? 8.089 8.948 6.500 1.00 93.69 88 GLY A O 1
ATOM 655 N N . LYS A 1 89 ? 6.868 7.824 8.000 1.00 93.69 89 LYS A N 1
ATOM 656 C CA . LYS A 1 89 ? 7.700 6.614 7.932 1.00 93.69 89 LYS A CA 1
ATOM 657 C C . LYS A 1 89 ? 7.436 5.871 6.626 1.00 93.69 89 LYS A C 1
ATOM 659 O O . LYS A 1 89 ? 6.283 5.546 6.338 1.00 93.69 89 LYS A O 1
ATOM 664 N N . THR A 1 90 ? 8.516 5.551 5.914 1.00 95.62 90 THR A N 1
ATOM 665 C CA . THR A 1 90 ? 8.504 4.676 4.738 1.00 95.62 90 THR A CA 1
ATOM 666 C C . THR A 1 90 ? 9.050 3.300 5.107 1.00 95.62 90 THR A C 1
ATOM 668 O O . THR A 1 90 ? 10.053 3.190 5.811 1.00 95.62 90 THR A O 1
ATOM 671 N N . MET A 1 91 ? 8.374 2.250 4.654 1.00 95.06 91 MET A N 1
ATOM 672 C CA . MET A 1 91 ? 8.819 0.860 4.749 1.00 95.06 91 MET A CA 1
ATOM 673 C C . MET A 1 91 ? 8.923 0.288 3.342 1.00 95.06 91 MET A C 1
ATOM 675 O O . MET A 1 91 ? 8.205 0.726 2.444 1.00 95.06 91 MET A O 1
ATOM 679 N N . SER A 1 92 ? 9.813 -0.677 3.137 1.00 96.62 92 SER A N 1
ATOM 680 C CA . SER A 1 92 ? 10.035 -1.252 1.815 1.00 96.62 92 SER A CA 1
ATOM 681 C C . SER A 1 92 ? 10.198 -2.756 1.903 1.00 96.62 92 SER A C 1
ATOM 683 O O . SER A 1 92 ? 10.875 -3.257 2.798 1.00 96.62 92 SER A O 1
ATOM 685 N N . VAL A 1 93 ? 9.594 -3.461 0.955 1.00 95.06 93 VAL A N 1
ATOM 686 C CA . VAL A 1 93 ? 9.764 -4.901 0.756 1.00 95.06 93 VAL A CA 1
ATOM 687 C C . VAL A 1 93 ? 10.080 -5.146 -0.712 1.00 95.06 93 VAL A C 1
ATOM 689 O O . VAL A 1 93 ? 9.542 -4.461 -1.578 1.00 95.06 93 VAL A O 1
ATOM 692 N N . SER A 1 94 ? 10.991 -6.076 -0.991 1.00 95.31 94 SER A N 1
ATOM 693 C CA . SER A 1 94 ? 11.358 -6.442 -2.362 1.00 95.31 94 SER A CA 1
ATOM 694 C C . SER A 1 94 ? 10.851 -7.843 -2.677 1.00 95.31 94 SER A C 1
ATOM 696 O O . SER A 1 94 ? 10.846 -8.703 -1.798 1.00 95.31 94 SER A O 1
ATOM 698 N N . GLY A 1 95 ? 10.439 -8.069 -3.918 1.00 92.69 95 GLY A N 1
ATOM 699 C CA . GLY A 1 95 ? 9.963 -9.360 -4.407 1.00 92.69 95 GLY A CA 1
ATOM 700 C C . GLY A 1 95 ? 10.352 -9.572 -5.864 1.00 92.69 95 GLY A C 1
ATOM 701 O O . GLY A 1 95 ? 10.636 -8.612 -6.578 1.00 92.69 95 GLY A O 1
ATOM 702 N N . GLN A 1 96 ? 10.391 -10.833 -6.288 1.00 91.94 96 GLN A N 1
ATOM 703 C CA . GLN A 1 96 ? 10.519 -11.189 -7.699 1.00 91.94 96 GLN A CA 1
ATOM 704 C C . GLN A 1 96 ? 9.126 -11.307 -8.304 1.00 91.94 96 GLN A C 1
ATOM 706 O O . GLN A 1 96 ? 8.239 -11.901 -7.691 1.00 91.94 96 GLN A O 1
ATOM 711 N N . ILE A 1 97 ? 8.947 -10.738 -9.490 1.00 88.25 97 ILE A N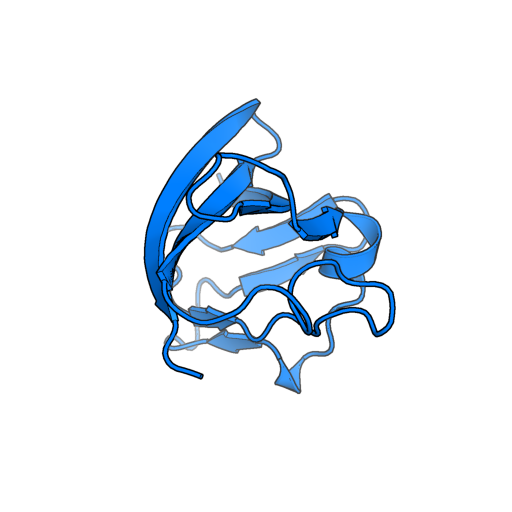 1
ATOM 712 C CA . ILE A 1 97 ? 7.744 -10.918 -10.296 1.00 88.25 97 ILE A CA 1
ATOM 713 C C . ILE A 1 97 ? 8.151 -11.714 -11.528 1.00 88.25 97 ILE A C 1
ATOM 715 O O . ILE A 1 97 ? 9.033 -11.294 -12.280 1.00 88.25 97 ILE A O 1
ATOM 719 N N . GLU A 1 98 ? 7.533 -12.878 -11.691 1.00 80.75 98 GLU A N 1
ATOM 720 C CA . GLU A 1 98 ? 7.670 -13.723 -12.875 1.00 80.75 98 GLU A CA 1
ATOM 721 C C . GLU A 1 98 ? 6.551 -13.360 -13.859 1.00 80.75 98 GLU A C 1
ATOM 723 O O . GLU A 1 98 ? 5.430 -13.062 -13.438 1.00 80.75 98 GLU A O 1
ATOM 728 N N . GLY A 1 99 ? 6.895 -13.287 -15.146 1.00 65.69 99 GLY A N 1
ATOM 729 C CA . GLY A 1 99 ? 5.968 -12.963 -16.234 1.00 65.69 99 GLY A CA 1
ATOM 730 C C . GLY A 1 99 ? 5.429 -14.202 -16.926 1.00 65.69 99 GLY A C 1
ATOM 731 O O . GLY A 1 99 ? 6.086 -15.261 -16.822 1.00 65.69 99 GLY A O 1
#

Sequence (99 aa):
VPAHIISVRLLNYAGKVVEVWDGKQLSHLPADNIHNDYAYQKFAPEPILGLKAGVGAAATVHLPVSDSSGFLGGGSGPYQLQILTINGKTMSVSGQIEG

Secondary structure (DSSP, 8-state):
--EEEEEEEEE-TTS-EEEEEEHHHHHT--GGGEEESSSSS-EEEETTTEEEE-TT--EEEPPPPPTT-SSTTS-SEEEEEEEEETTS-EEEEEEEE--

Foldseek 3Di:
DWWFWAKKFKAFPVRDTQFIDGQCNQLPADPVQKAWPDPPQGWDRDNPRGIIGGVVTDIHGHRDGDPSTSVVVRAWAKMKMWTAIPVRDIDIDIDTDHD

Radius of gyration: 13.68 Å; chains: 1; bounding box: 29×24×37 Å

pLDDT: mean 92.09, std 6.85, range [60.19, 97.88]